Protein AF-A0A962VEX3-F1 (afdb_monomer_lite)

Secondary structure (DSSP, 8-state):
-TTSTT-SPPPHHHHHHHHHHHTSGGGTT--S-----STT----

Radius of gyration: 12.34 Å; chains: 1; bounding box: 27×21×26 Å

Structure (mmCIF, N/CA/C/O backbone):
data_AF-A0A962VEX3-F1
#
_entry.id   AF-A0A962VEX3-F1
#
loop_
_atom_site.group_PDB
_atom_site.id
_atom_site.type_symbol
_atom_site.label_atom_id
_atom_site.label_alt_id
_atom_site.label_comp_id
_atom_site.label_asym_id
_atom_site.label_entity_id
_atom_site.label_seq_id
_atom_site.pdbx_PDB_ins_code
_atom_site.Cartn_x
_atom_site.Cartn_y
_atom_site.Cartn_z
_atom_site.occupancy
_atom_site.B_iso_or_equiv
_atom_site.auth_seq_id
_atom_site.auth_comp_id
_atom_site.auth_asym_id
_atom_site.auth_atom_id
_atom_site.pdbx_PDB_model_num
ATOM 1 N N . ILE A 1 1 ? 13.143 -10.057 -8.981 1.00 84.06 1 ILE A N 1
ATOM 2 C CA . ILE A 1 1 ? 14.030 -9.206 -8.157 1.00 84.06 1 ILE A CA 1
ATOM 3 C C . ILE A 1 1 ? 14.740 -8.204 -9.060 1.00 84.06 1 ILE A C 1
ATOM 5 O O . ILE A 1 1 ? 14.585 -7.021 -8.827 1.00 84.06 1 ILE A O 1
ATOM 9 N N . ASP A 1 2 ? 15.332 -8.647 -10.168 1.00 92.12 2 ASP A N 1
ATOM 10 C CA . ASP A 1 2 ? 16.132 -7.826 -11.099 1.00 92.12 2 ASP A CA 1
ATOM 11 C C . ASP A 1 2 ? 15.448 -6.550 -11.618 1.00 92.12 2 ASP A C 1
ATOM 13 O O . ASP A 1 2 ? 16.092 -5.520 -11.781 1.00 92.12 2 ASP A O 1
ATOM 17 N N . LYS A 1 3 ? 14.129 -6.592 -11.851 1.00 92.44 3 LYS A N 1
ATOM 18 C CA . LYS A 1 3 ? 13.342 -5.430 -12.307 1.00 92.44 3 LYS A CA 1
ATOM 19 C C . LYS A 1 3 ? 12.910 -4.474 -11.185 1.00 92.44 3 LYS A C 1
ATOM 21 O O . LYS A 1 3 ? 12.296 -3.458 -11.474 1.00 92.44 3 LYS A O 1
ATOM 26 N N . SER A 1 4 ? 13.135 -4.824 -9.919 1.00 95.19 4 SER A N 1
ATOM 27 C CA . SER A 1 4 ? 12.794 -3.985 -8.767 1.00 95.19 4 SER A CA 1
ATOM 28 C C . SER A 1 4 ? 14.006 -3.118 -8.415 1.00 95.19 4 SER A C 1
ATOM 30 O O . SER A 1 4 ? 15.055 -3.679 -8.105 1.00 95.19 4 SER A O 1
ATOM 32 N N . PRO A 1 5 ? 13.909 -1.779 -8.431 1.00 96.06 5 PRO A N 1
ATOM 33 C CA . PRO A 1 5 ? 14.982 -0.882 -8.004 1.00 96.06 5 PRO A CA 1
ATOM 34 C C . PRO A 1 5 ? 15.604 -1.243 -6.653 1.00 96.06 5 PRO A C 1
ATOM 36 O O . PRO A 1 5 ? 16.809 -1.103 -6.478 1.00 96.06 5 PRO A O 1
ATOM 39 N N . MET A 1 6 ? 14.810 -1.764 -5.716 1.00 96.19 6 MET A N 1
ATOM 40 C CA . MET A 1 6 ? 15.306 -2.153 -4.396 1.00 96.19 6 MET A CA 1
ATOM 41 C C . MET A 1 6 ? 16.183 -3.412 -4.380 1.00 96.19 6 MET A C 1
ATOM 43 O O . MET A 1 6 ? 16.816 -3.676 -3.362 1.00 96.19 6 MET A O 1
ATOM 47 N N . GLN A 1 7 ? 16.227 -4.193 -5.467 1.00 96.44 7 GLN A N 1
ATOM 48 C CA . GLN A 1 7 ? 17.087 -5.379 -5.626 1.00 96.44 7 GLN A CA 1
ATOM 49 C C . GLN A 1 7 ? 16.999 -6.393 -4.469 1.00 96.44 7 GLN A C 1
ATOM 51 O O . GLN A 1 7 ? 17.921 -7.162 -4.209 1.00 96.44 7 GLN A O 1
ATOM 56 N N . ARG A 1 8 ? 15.854 -6.432 -3.784 1.00 96.62 8 ARG A N 1
ATOM 57 C CA . ARG A 1 8 ? 15.540 -7.410 -2.744 1.00 96.62 8 ARG A CA 1
ATOM 58 C C . ARG A 1 8 ? 14.049 -7.695 -2.708 1.00 96.62 8 ARG A C 1
ATOM 60 O O . ARG A 1 8 ? 13.249 -6.979 -3.308 1.00 96.62 8 ARG A O 1
ATOM 67 N N . LEU A 1 9 ? 13.682 -8.747 -1.988 1.00 96.50 9 LEU A N 1
ATOM 68 C CA . LEU A 1 9 ? 12.294 -8.972 -1.606 1.00 96.50 9 LEU A CA 1
ATOM 69 C C . LEU A 1 9 ? 11.926 -8.049 -0.436 1.00 96.50 9 LEU A C 1
ATOM 71 O O . LEU A 1 9 ? 12.778 -7.707 0.392 1.00 96.50 9 LEU A O 1
ATOM 75 N N . GLY A 1 10 ? 10.659 -7.641 -0.392 1.00 95.94 10 GLY A N 1
ATOM 76 C CA . GLY A 1 10 ? 10.081 -7.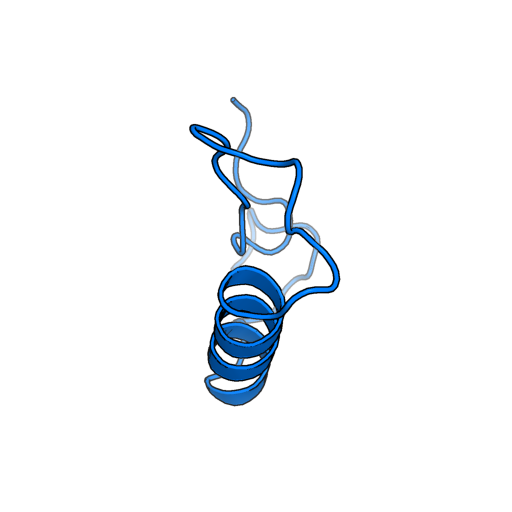039 0.805 1.00 95.94 10 GLY A CA 1
ATOM 77 C C . GLY A 1 10 ? 9.965 -8.077 1.920 1.00 95.94 10 GLY A C 1
ATOM 78 O O . GLY A 1 10 ? 9.884 -9.278 1.642 1.00 95.94 10 GLY A O 1
ATOM 79 N N . THR A 1 11 ? 9.967 -7.628 3.169 1.00 98.00 11 THR A N 1
ATOM 80 C CA . THR A 1 11 ? 9.737 -8.503 4.323 1.00 98.00 11 THR A CA 1
ATOM 81 C C . THR A 1 11 ? 8.274 -8.470 4.763 1.00 98.00 11 THR A C 1
ATOM 83 O O . THR A 1 11 ? 7.504 -7.579 4.389 1.00 98.00 11 THR A O 1
ATOM 86 N N . VAL A 1 12 ? 7.869 -9.456 5.566 1.00 98.31 12 VAL A N 1
ATOM 87 C CA . VAL A 1 12 ? 6.511 -9.496 6.132 1.00 98.31 12 VAL A CA 1
ATOM 88 C C . VAL A 1 12 ? 6.277 -8.337 7.103 1.00 98.31 12 VAL A C 1
ATOM 90 O O . VAL A 1 12 ? 5.169 -7.813 7.182 1.00 98.31 12 VAL A O 1
ATOM 93 N N . GLU A 1 13 ? 7.326 -7.882 7.785 1.00 98.62 13 GLU A N 1
ATOM 94 C CA . GLU A 1 13 ? 7.294 -6.743 8.698 1.00 98.62 13 GLU A CA 1
ATOM 95 C C . GLU A 1 13 ? 7.029 -5.434 7.953 1.00 98.62 13 GLU A C 1
ATOM 97 O O . GLU A 1 13 ? 6.249 -4.618 8.434 1.00 98.62 13 GLU A O 1
ATOM 102 N N . GLU A 1 14 ? 7.611 -5.238 6.767 1.00 98.31 14 GLU A N 1
ATOM 103 C CA . GLU A 1 14 ? 7.361 -4.044 5.947 1.00 98.31 14 GLU A CA 1
ATOM 104 C C . GLU A 1 14 ? 5.898 -3.975 5.489 1.00 98.31 14 GLU A C 1
ATOM 106 O O . GLU A 1 14 ? 5.258 -2.924 5.570 1.00 98.31 14 GLU A O 1
ATOM 111 N N . ALA A 1 15 ? 5.332 -5.114 5.079 1.00 98.19 15 ALA A N 1
ATOM 112 C CA . ALA A 1 15 ? 3.918 -5.207 4.729 1.00 98.19 15 ALA A CA 1
ATOM 113 C C . ALA A 1 15 ? 3.005 -4.957 5.944 1.00 98.19 15 ALA A C 1
ATOM 115 O O . ALA A 1 15 ? 2.009 -4.232 5.841 1.00 98.19 15 ALA A O 1
ATOM 116 N N . ALA A 1 16 ? 3.353 -5.519 7.106 1.00 98.56 16 ALA A N 1
ATOM 117 C CA . ALA A 1 16 ? 2.611 -5.319 8.346 1.00 98.56 16 ALA A CA 1
ATOM 118 C C . ALA A 1 16 ? 2.651 -3.855 8.809 1.00 98.56 16 ALA A C 1
ATOM 120 O O . ALA A 1 16 ? 1.619 -3.312 9.193 1.00 98.56 16 ALA A O 1
ATOM 121 N N . GLN A 1 17 ? 3.808 -3.195 8.722 1.00 98.50 17 GLN A N 1
ATOM 122 C CA . GLN A 1 17 ? 3.962 -1.783 9.078 1.00 98.50 17 GLN A CA 1
ATOM 123 C C . GLN A 1 17 ? 3.143 -0.870 8.166 1.00 98.50 17 GLN A C 1
ATOM 125 O O . GLN A 1 17 ? 2.437 0.003 8.671 1.00 98.50 17 GLN A O 1
ATOM 130 N N . MET A 1 18 ? 3.170 -1.090 6.844 1.00 97.81 18 MET A N 1
ATOM 131 C CA . MET A 1 18 ? 2.325 -0.308 5.936 1.00 97.81 18 MET A CA 1
ATOM 132 C C . MET A 1 18 ? 0.843 -0.519 6.253 1.00 97.81 18 MET A C 1
ATOM 134 O O . MET A 1 18 ? 0.093 0.447 6.337 1.00 97.81 18 MET A O 1
ATOM 138 N N . THR A 1 19 ? 0.428 -1.764 6.497 1.00 97.94 19 THR A N 1
ATOM 139 C CA . THR A 1 19 ? -0.957 -2.079 6.880 1.00 97.94 19 THR A CA 1
ATOM 140 C C . THR A 1 19 ? -1.353 -1.375 8.177 1.00 97.94 19 THR A C 1
ATOM 142 O O . THR A 1 19 ? -2.412 -0.758 8.234 1.00 97.94 19 THR A O 1
ATOM 145 N N . ALA A 1 20 ? -0.493 -1.416 9.199 1.00 98.12 20 ALA A N 1
ATOM 146 C CA . ALA A 1 20 ? -0.728 -0.757 10.480 1.00 98.12 20 ALA A CA 1
ATOM 147 C C . ALA A 1 20 ? -0.879 0.763 10.326 1.00 98.12 20 ALA A C 1
ATOM 149 O O . ALA A 1 20 ? -1.739 1.362 10.966 1.00 98.12 20 ALA A O 1
ATOM 150 N N . TRP A 1 21 ? -0.086 1.382 9.448 1.00 97.75 21 TRP A N 1
ATOM 151 C CA . TRP A 1 21 ? -0.229 2.799 9.128 1.00 97.75 21 TRP A CA 1
ATOM 152 C C . TRP A 1 21 ? -1.546 3.097 8.398 1.00 97.75 21 TRP A C 1
ATOM 154 O O . TRP A 1 21 ? -2.244 4.032 8.787 1.00 97.75 21 TRP A O 1
ATOM 164 N N . LEU A 1 22 ? -1.927 2.279 7.410 1.00 97.31 22 LEU A N 1
ATOM 165 C CA . LEU A 1 22 ? -3.163 2.456 6.635 1.00 97.31 22 LEU A CA 1
ATOM 166 C C . LEU A 1 22 ? -4.438 2.400 7.485 1.00 97.31 22 LEU A C 1
ATOM 168 O O . LEU A 1 22 ? -5.419 3.054 7.147 1.00 97.31 22 LEU A O 1
ATOM 172 N N . VAL A 1 23 ? -4.431 1.633 8.577 1.00 96.94 23 VAL A N 1
ATOM 173 C CA . VAL A 1 23 ? -5.572 1.529 9.506 1.00 96.94 23 VAL A CA 1
ATOM 174 C C . VAL A 1 23 ? -5.494 2.506 10.682 1.00 96.94 23 VAL A C 1
ATOM 176 O O . VAL A 1 23 ? -6.321 2.437 11.588 1.00 96.94 23 VAL A O 1
ATOM 179 N N . SER A 1 24 ? -4.494 3.389 10.705 1.00 98.25 24 SER A N 1
ATOM 180 C CA . SER A 1 24 ? -4.284 4.345 11.794 1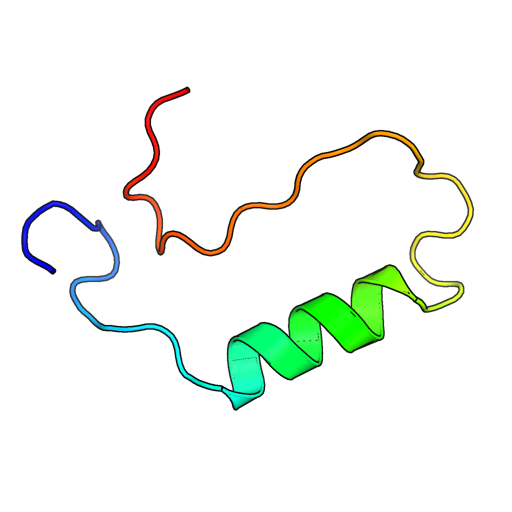.00 98.25 24 SER A CA 1
ATOM 181 C C . SER A 1 24 ? -4.925 5.707 11.518 1.00 98.25 24 SER A C 1
ATOM 183 O O . SER A 1 24 ? -5.178 6.084 10.373 1.00 98.25 24 SER A O 1
ATOM 185 N N . ASP A 1 25 ? -5.082 6.513 12.570 1.00 98.19 25 ASP A N 1
ATOM 186 C CA . ASP A 1 25 ? -5.596 7.887 12.467 1.00 98.19 25 ASP A CA 1
ATOM 187 C C . ASP A 1 25 ? -4.679 8.828 11.664 1.00 98.19 25 ASP A C 1
ATOM 189 O O . ASP A 1 25 ? -5.119 9.887 11.203 1.00 98.19 25 ASP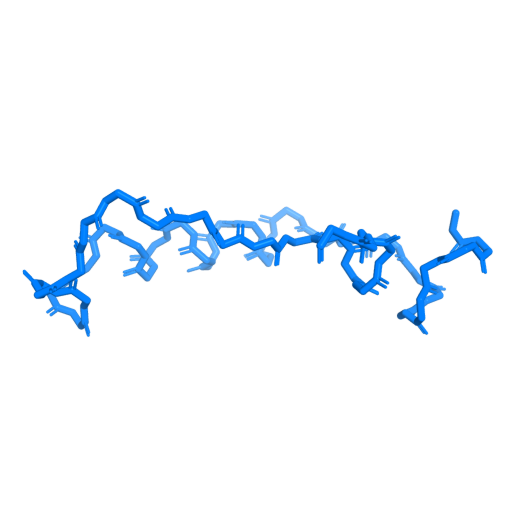 A O 1
ATOM 193 N N . ALA A 1 26 ? -3.414 8.437 11.447 1.00 97.69 26 ALA A N 1
ATOM 194 C CA . ALA A 1 26 ? -2.424 9.219 10.705 1.00 97.69 26 ALA A CA 1
ATOM 195 C C . ALA A 1 26 ? -2.811 9.453 9.235 1.00 97.69 26 ALA A C 1
ATOM 197 O O . ALA A 1 26 ? -2.259 10.343 8.590 1.00 97.69 26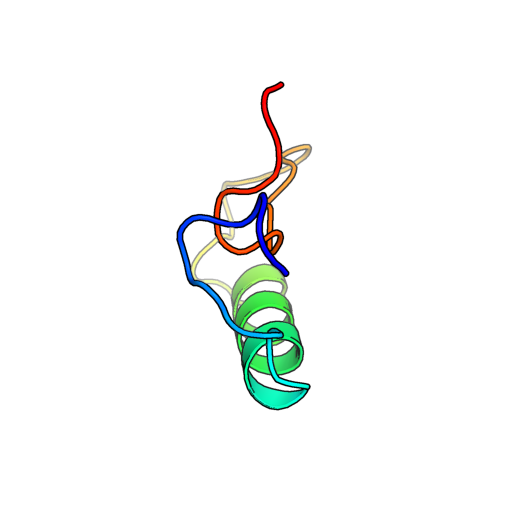 ALA A O 1
ATOM 198 N N . ILE A 1 27 ? -3.752 8.667 8.708 1.00 96.88 27 ILE A N 1
ATOM 199 C CA . ILE A 1 27 ? -4.230 8.749 7.329 1.00 96.88 27 ILE A CA 1
ATOM 200 C C . ILE A 1 27 ? -5.761 8.902 7.238 1.00 96.88 27 ILE A C 1
ATOM 202 O O . ILE A 1 27 ? -6.383 8.604 6.222 1.00 96.88 27 ILE A O 1
ATOM 206 N N . SER A 1 28 ? -6.378 9.451 8.287 1.00 97.44 28 SER A N 1
ATOM 207 C CA . SER A 1 28 ? -7.837 9.608 8.431 1.00 97.44 28 SER A CA 1
ATOM 208 C C . SER A 1 28 ? -8.553 10.397 7.319 1.00 97.44 28 SER A C 1
ATOM 210 O O . SER A 1 28 ? -9.771 10.292 7.192 1.00 97.44 28 SER A O 1
ATOM 212 N N . PHE A 1 29 ? -7.834 11.166 6.493 1.00 96.81 29 PHE A N 1
ATO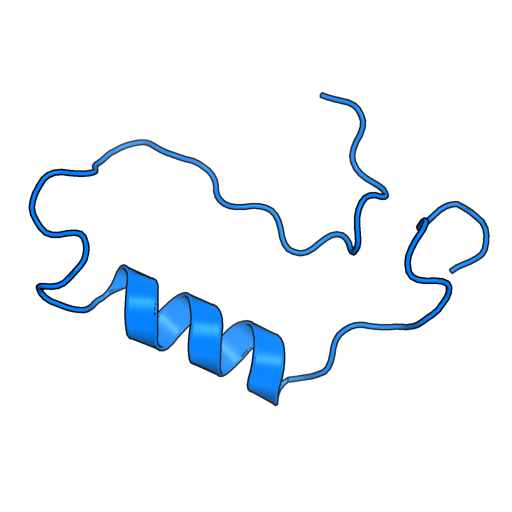M 213 C CA . PHE A 1 29 ? -8.401 11.929 5.370 1.00 96.81 29 PHE A CA 1
ATOM 214 C C . PHE A 1 29 ? -8.078 11.342 3.982 1.00 96.81 29 PHE A C 1
ATOM 216 O O . PHE A 1 29 ? -8.280 11.995 2.960 1.00 96.81 29 PHE A O 1
ATOM 223 N N . ASN A 1 30 ? -7.559 10.115 3.915 1.00 96.44 30 ASN A N 1
ATOM 224 C CA . ASN A 1 30 ? -7.303 9.414 2.660 1.00 96.44 30 ASN A CA 1
ATOM 225 C C . ASN A 1 30 ? -8.314 8.280 2.462 1.00 96.44 30 ASN A C 1
ATOM 227 O O . ASN A 1 30 ? -8.643 7.545 3.389 1.00 96.44 30 ASN A O 1
ATOM 231 N N . THR A 1 31 ? -8.798 8.121 1.235 1.00 96.56 31 THR A N 1
ATOM 232 C CA . THR A 1 31 ? -9.655 7.003 0.838 1.00 96.56 31 THR A CA 1
ATOM 233 C C . THR A 1 31 ? -9.500 6.744 -0.657 1.00 96.56 31 THR A C 1
ATOM 235 O O . THR A 1 31 ? -9.160 7.655 -1.413 1.00 96.56 31 THR A O 1
ATOM 238 N N . GLY A 1 32 ? -9.718 5.500 -1.089 1.00 95.75 32 GLY A N 1
ATOM 239 C CA . GLY A 1 32 ? -9.657 5.112 -2.503 1.00 95.75 32 GLY A CA 1
ATOM 240 C C . GLY A 1 32 ? -8.262 5.151 -3.141 1.00 95.75 32 GLY A C 1
ATOM 241 O O . GLY A 1 32 ? -8.161 5.052 -4.361 1.00 95.75 32 GLY A O 1
ATOM 242 N N . ALA A 1 33 ? -7.194 5.296 -2.353 1.00 95.12 33 ALA A N 1
ATOM 243 C CA . ALA A 1 33 ? -5.823 5.286 -2.851 1.00 95.12 33 ALA A CA 1
ATOM 244 C C . ALA A 1 33 ? -5.220 3.871 -2.856 1.00 95.12 33 ALA A C 1
ATOM 246 O O . ALA A 1 33 ? -5.522 3.043 -1.995 1.00 95.12 33 ALA A O 1
ATOM 247 N N . CYS A 1 34 ? -4.315 3.615 -3.802 1.00 94.44 34 CYS A N 1
ATOM 248 C CA . CYS A 1 34 ? -3.473 2.421 -3.819 1.00 94.44 34 CYS A CA 1
ATOM 249 C C . CYS A 1 34 ? -2.052 2.786 -3.380 1.00 94.44 34 CYS A C 1
ATOM 251 O O . CYS A 1 34 ? -1.414 3.643 -3.991 1.00 94.44 34 CYS A O 1
ATOM 253 N N . PHE A 1 35 ? -1.554 2.106 -2.347 1.00 94.44 35 PHE A N 1
ATOM 254 C CA . PHE A 1 35 ? -0.179 2.232 -1.865 1.00 94.44 35 PHE A CA 1
ATOM 255 C C . PHE A 1 35 ? 0.616 1.004 -2.300 1.00 94.44 35 PHE A C 1
ATOM 257 O O . PHE A 1 35 ? 0.241 -0.127 -1.990 1.00 94.44 35 PHE A O 1
ATOM 264 N N . ASP A 1 36 ? 1.692 1.222 -3.048 1.00 95.00 36 ASP A N 1
ATOM 265 C CA . ASP A 1 36 ? 2.485 0.147 -3.636 1.00 95.00 36 ASP A CA 1
ATOM 266 C C . ASP A 1 36 ? 3.678 -0.255 -2.769 1.00 95.00 36 ASP A C 1
ATOM 268 O O . ASP A 1 36 ? 4.424 0.580 -2.263 1.00 95.00 36 ASP A O 1
ATOM 272 N N . LEU A 1 37 ? 3.864 -1.570 -2.649 1.00 96.00 37 LEU A N 1
ATOM 273 C CA . LEU A 1 37 ? 4.985 -2.223 -1.965 1.00 96.00 37 LEU A CA 1
ATOM 274 C C . LEU A 1 37 ? 5.819 -3.061 -2.939 1.00 96.00 37 LEU A C 1
ATOM 276 O O . LEU A 1 37 ? 6.317 -4.134 -2.604 1.00 96.00 37 LEU A O 1
ATOM 280 N N . SER A 1 38 ? 5.969 -2.616 -4.185 1.00 95.06 38 SER A N 1
ATOM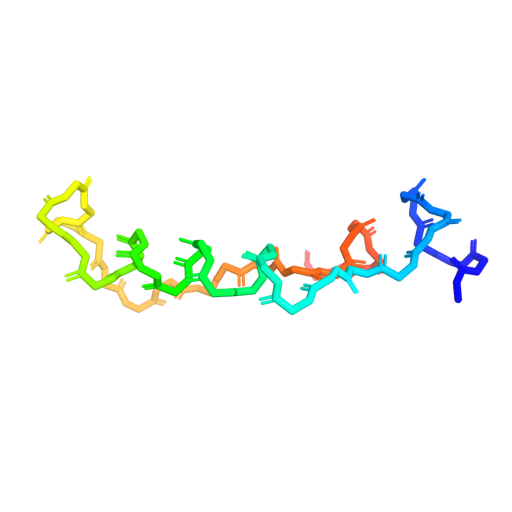 281 C CA . SER A 1 38 ? 6.689 -3.389 -5.202 1.00 95.06 38 SER A CA 1
ATOM 282 C C . SER A 1 38 ? 8.214 -3.235 -5.142 1.00 95.06 38 SER A C 1
ATOM 284 O O . SER A 1 38 ? 8.931 -3.810 -5.970 1.00 95.06 38 SER A O 1
ATOM 286 N N . GLY A 1 39 ? 8.722 -2.422 -4.211 1.00 95.75 39 GLY A N 1
ATOM 287 C CA . GLY A 1 39 ? 10.120 -1.994 -4.192 1.00 95.75 39 GLY A CA 1
ATOM 288 C C . GLY A 1 39 ? 10.502 -1.184 -5.436 1.00 95.75 39 GLY A C 1
ATOM 289 O O . GLY A 1 39 ? 11.635 -1.284 -5.903 1.00 95.75 39 GLY A O 1
ATOM 290 N N . GLY A 1 40 ? 9.539 -0.455 -6.017 1.00 95.00 40 GLY A N 1
ATOM 291 C CA . GLY A 1 40 ? 9.699 0.354 -7.232 1.00 95.00 40 GLY A CA 1
ATOM 292 C C . GLY A 1 40 ? 9.598 -0.421 -8.551 1.00 95.00 40 GLY A C 1
ATOM 293 O O . GLY A 1 40 ? 10.014 0.083 -9.588 1.00 95.00 40 GLY A O 1
ATOM 294 N N . ARG A 1 41 ? 9.122 -1.672 -8.533 1.00 95.50 41 ARG A N 1
ATOM 295 C CA . ARG A 1 41 ? 8.976 -2.495 -9.747 1.00 95.50 41 ARG A CA 1
ATOM 296 C C . ARG A 1 41 ? 7.783 -2.058 -10.602 1.00 95.50 41 ARG A C 1
ATOM 298 O O . ARG A 1 41 ? 7.784 -2.308 -11.806 1.00 95.50 41 ARG A O 1
ATOM 305 N N . ALA A 1 42 ? 6.731 -1.531 -9.985 1.00 93.94 42 ALA A N 1
ATOM 306 C CA . ALA A 1 42 ? 5.518 -1.150 -10.689 1.00 93.94 42 ALA A CA 1
ATOM 307 C C . ALA A 1 42 ? 5.729 0.133 -11.516 1.00 93.94 42 ALA A C 1
ATOM 309 O O . ALA A 1 42 ? 6.418 1.047 -11.077 1.00 93.94 42 ALA A O 1
ATOM 310 N N . THR A 1 43 ? 5.163 0.179 -12.726 1.00 89.12 43 THR A N 1
ATOM 311 C CA . THR A 1 43 ? 5.380 1.256 -13.717 1.00 89.12 43 THR A CA 1
ATOM 312 C C . THR A 1 43 ? 4.070 1.893 -14.190 1.00 89.12 43 THR A C 1
ATOM 314 O O . THR A 1 43 ? 3.966 2.281 -15.353 1.00 89.12 43 THR A O 1
ATOM 317 N N . TYR A 1 44 ? 3.042 1.868 -13.342 1.00 84.75 44 TYR A N 1
ATOM 318 C CA . TYR A 1 44 ? 1.732 2.449 -13.638 1.00 84.75 44 TYR A CA 1
ATOM 319 C C . TYR A 1 44 ? 1.724 3.969 -13.434 1.00 84.75 44 TYR A C 1
ATOM 321 O O . TYR A 1 44 ? 2.624 4.481 -12.730 1.00 84.75 44 TYR A O 1
#

Foldseek 3Di:
DVLAPQPDDDDPVVVVVVVVCVPDPVCVPDDPDDDDPRNRNDDD

pLDDT: mean 95.77, std 3.12, range [84.06, 98.62]

Sequence (44 aa):
IDKSPMQRLGTVEEAAQMTAWLVSDAISFNTGACFDLSGGRATY